Protein AF-A0A5E6ND79-F1 (afdb_monomer_lite)

pLDDT: mean 71.25, std 11.56, range [31.91, 84.62]

Radius of gyration: 12.13 Å; chains: 1; bounding box: 30×28×23 Å

Structure (mmCIF, N/CA/C/O backbone):
data_AF-A0A5E6ND79-F1
#
_entry.id   AF-A0A5E6ND79-F1
#
loop_
_atom_site.group_PDB
_atom_site.id
_atom_site.type_symbol
_atom_site.label_atom_id
_atom_site.label_alt_id
_atom_site.label_comp_id
_atom_site.label_asym_id
_atom_site.label_entity_id
_atom_site.label_seq_id
_atom_site.pdbx_PDB_ins_code
_atom_site.Cartn_x
_atom_site.Cartn_y
_atom_site.Cartn_z
_atom_site.occupancy
_atom_site.B_iso_or_equiv
_atom_site.auth_seq_id
_atom_site.auth_comp_id
_atom_site.auth_asym_id
_atom_site.auth_atom_id
_atom_site.pdbx_PDB_model_num
ATOM 1 N N . GLU A 1 1 ? 11.653 -13.457 -1.500 1.00 42.97 1 GLU A N 1
ATOM 2 C CA . GLU A 1 1 ? 10.603 -14.358 -0.969 1.00 42.97 1 GLU A CA 1
ATOM 3 C C . GLU A 1 1 ? 9.200 -13.843 -1.313 1.00 42.97 1 GLU A C 1
ATOM 5 O O . GLU A 1 1 ? 9.049 -12.655 -1.582 1.00 42.97 1 GLU A O 1
ATOM 10 N N . ARG A 1 2 ? 8.173 -14.711 -1.347 1.00 50.47 2 ARG A N 1
ATOM 11 C CA . ARG A 1 2 ? 6.773 -14.316 -1.615 1.00 50.47 2 ARG A CA 1
ATOM 12 C C . ARG A 1 2 ? 6.234 -13.502 -0.435 1.00 50.47 2 ARG A C 1
ATOM 14 O O . ARG A 1 2 ? 6.163 -14.013 0.678 1.00 50.47 2 ARG A O 1
ATOM 21 N N . CYS A 1 3 ? 5.855 -12.245 -0.663 1.00 55.44 3 CYS A N 1
ATOM 22 C CA . CYS A 1 3 ? 5.211 -11.429 0.364 1.00 55.44 3 CYS A CA 1
ATOM 23 C C . CYS A 1 3 ? 3.921 -12.114 0.835 1.00 55.44 3 CYS A C 1
ATOM 25 O O . CYS A 1 3 ? 3.034 -12.372 0.024 1.00 55.44 3 CYS A O 1
ATOM 27 N N . ARG A 1 4 ? 3.809 -12.368 2.144 1.00 61.25 4 ARG A N 1
ATOM 28 C CA . ARG A 1 4 ? 2.668 -13.047 2.791 1.00 61.25 4 ARG A CA 1
ATOM 29 C C . ARG A 1 4 ? 1.313 -12.423 2.430 1.00 61.25 4 ARG A C 1
ATOM 31 O O . ARG A 1 4 ? 0.346 -13.132 2.195 1.00 61.25 4 ARG A O 1
ATOM 38 N N . TYR A 1 5 ? 1.304 -11.106 2.256 1.00 64.88 5 TYR A N 1
ATOM 39 C CA . TYR A 1 5 ? 0.160 -10.317 1.807 1.00 64.88 5 TYR A CA 1
ATOM 40 C C . TYR A 1 5 ? -0.356 -10.712 0.415 1.00 64.88 5 TYR A C 1
ATOM 42 O O . TYR A 1 5 ? -1.557 -10.747 0.182 1.00 64.88 5 TYR A O 1
ATOM 50 N N . TYR A 1 6 ? 0.539 -11.009 -0.530 1.00 67.06 6 TYR A N 1
ATOM 51 C CA . TYR A 1 6 ? 0.149 -11.290 -1.912 1.00 67.06 6 TYR A CA 1
ATOM 52 C C . TYR A 1 6 ? -0.648 -12.593 -2.024 1.00 67.06 6 TYR A C 1
ATOM 54 O O . TYR A 1 6 ? -1.636 -12.641 -2.749 1.00 67.06 6 TYR A O 1
ATOM 62 N N . ASP A 1 7 ? -0.238 -13.634 -1.297 1.00 71.69 7 ASP A N 1
ATOM 63 C CA . ASP A 1 7 ? -0.916 -14.935 -1.335 1.00 71.69 7 ASP A CA 1
ATOM 64 C C . ASP A 1 7 ? -2.304 -14.873 -0.674 1.00 71.69 7 ASP A C 1
ATOM 66 O O . ASP A 1 7 ? -3.268 -15.457 -1.171 1.00 71.69 7 ASP A O 1
ATOM 70 N N . GLU A 1 8 ? -2.421 -14.065 0.384 1.00 71.38 8 GLU A N 1
ATOM 71 C CA . GLU A 1 8 ? -3.677 -13.829 1.092 1.00 71.38 8 GLU A CA 1
ATOM 72 C C . GLU A 1 8 ? -4.676 -13.042 0.231 1.00 71.38 8 GLU A C 1
ATOM 74 O O . GLU A 1 8 ? -5.835 -13.433 0.107 1.00 71.38 8 GLU A O 1
ATOM 79 N N . PHE A 1 9 ? -4.226 -11.981 -0.449 1.00 74.25 9 PHE A N 1
ATOM 80 C CA . PHE A 1 9 ? -5.105 -11.160 -1.286 1.00 74.25 9 PHE A CA 1
ATOM 81 C C . PHE A 1 9 ? -5.378 -11.733 -2.679 1.00 74.25 9 PHE A C 1
ATOM 83 O O . PHE A 1 9 ? -6.407 -11.413 -3.272 1.00 74.25 9 PHE A O 1
ATOM 90 N N . LYS A 1 10 ? -4.510 -12.613 -3.192 1.00 74.94 10 LYS A N 1
ATOM 91 C CA . LYS A 1 10 ? -4.695 -13.320 -4.471 1.00 74.94 10 LYS A CA 1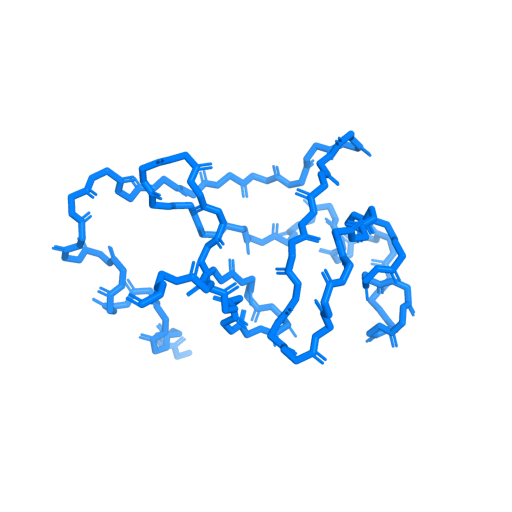
ATOM 92 C C . LYS A 1 10 ? -6.042 -14.042 -4.553 1.00 74.94 10 LYS A C 1
ATOM 94 O O . LYS A 1 10 ? -6.623 -14.117 -5.631 1.00 74.94 10 LYS A O 1
ATOM 99 N N . ASN A 1 11 ? -6.506 -14.604 -3.440 1.00 78.88 11 ASN A N 1
ATOM 100 C CA . ASN A 1 11 ? -7.749 -15.373 -3.391 1.00 78.88 11 ASN A CA 1
ATOM 101 C C . ASN A 1 11 ? -8.986 -14.498 -3.126 1.00 78.88 11 ASN A C 1
ATOM 103 O O . ASN A 1 11 ? -10.099 -15.014 -3.039 1.00 78.88 11 ASN A O 1
ATOM 107 N N . VAL A 1 12 ? -8.821 -13.178 -3.000 1.00 81.19 12 VAL A N 1
ATOM 108 C CA . VAL A 1 12 ? -9.920 -12.266 -2.687 1.00 81.19 12 VAL A CA 1
ATOM 109 C C . VAL A 1 12 ? -10.541 -11.731 -3.974 1.00 81.19 12 VAL A C 1
ATOM 111 O O . VAL A 1 12 ? -9.869 -11.161 -4.834 1.00 81.19 12 VAL A O 1
ATOM 114 N N . ALA A 1 13 ? -11.859 -11.883 -4.101 1.00 77.06 13 ALA A N 1
ATOM 115 C CA . ALA A 1 13 ? -12.607 -11.308 -5.212 1.00 77.06 13 ALA A CA 1
ATOM 116 C C . ALA A 1 13 ? -12.460 -9.772 -5.228 1.00 77.06 13 ALA A C 1
ATOM 118 O O . ALA A 1 13 ? -12.556 -9.123 -4.185 1.00 77.06 13 ALA A O 1
ATOM 119 N N . HIS A 1 14 ? -12.273 -9.189 -6.418 1.00 82.62 14 HIS A N 1
ATOM 120 C CA . HIS A 1 14 ? -12.007 -7.755 -6.633 1.00 82.62 14 HIS A CA 1
ATOM 121 C C . HIS A 1 14 ? -10.660 -7.252 -6.095 1.00 82.62 14 HIS A C 1
ATOM 123 O O . HIS A 1 14 ? -10.524 -6.065 -5.784 1.00 82.62 14 HIS A O 1
ATOM 129 N N . PHE A 1 15 ? -9.660 -8.129 -6.000 1.00 84.62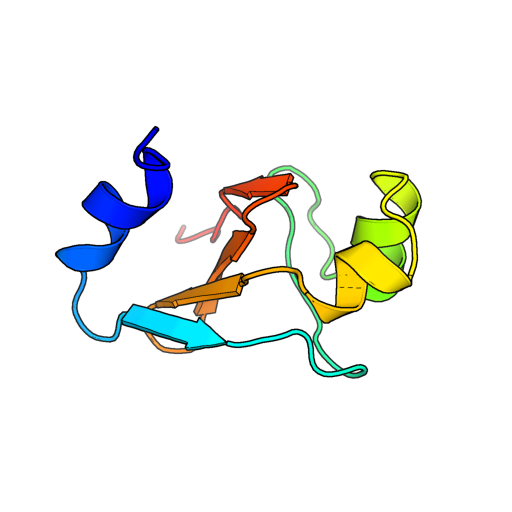 15 PHE A N 1
ATOM 130 C CA . PHE A 1 15 ? -8.283 -7.718 -5.770 1.00 84.62 15 PHE A CA 1
ATOM 131 C C . PHE A 1 15 ? -7.732 -6.922 -6.963 1.00 84.62 15 PHE A C 1
ATOM 133 O O . PHE A 1 15 ? -7.877 -7.305 -8.122 1.00 84.62 15 PHE A O 1
ATOM 140 N N . SER A 1 16 ? -7.101 -5.788 -6.687 1.00 83.12 16 SER A N 1
ATOM 141 C CA . SER A 1 16 ? -6.464 -4.930 -7.680 1.00 83.12 16 SER A CA 1
ATOM 142 C C . SER A 1 16 ? -5.183 -4.350 -7.110 1.00 83.12 16 SER A C 1
ATOM 144 O O . SER A 1 16 ? -5.172 -3.758 -6.034 1.00 83.12 16 SER A O 1
ATOM 146 N N . ILE A 1 17 ? -4.093 -4.481 -7.855 1.00 83.69 17 ILE A N 1
ATOM 147 C CA . ILE A 1 17 ? -2.829 -3.844 -7.499 1.00 83.69 17 ILE A CA 1
ATOM 148 C C . ILE A 1 17 ? -2.787 -2.508 -8.220 1.00 83.69 17 ILE A C 1
ATOM 150 O O . ILE A 1 17 ? -2.915 -2.459 -9.444 1.00 83.69 17 ILE A O 1
ATOM 154 N N . ARG A 1 18 ? -2.618 -1.421 -7.471 1.00 81.50 18 ARG A N 1
ATOM 155 C CA . ARG A 1 18 ? -2.423 -0.096 -8.058 1.00 81.50 18 ARG A CA 1
ATOM 156 C C . ARG A 1 18 ? -1.176 0.559 -7.499 1.00 81.50 18 ARG A C 1
ATOM 158 O O . ARG A 1 18 ? -0.733 0.272 -6.389 1.00 81.50 18 ARG A O 1
ATOM 165 N N . TYR A 1 19 ? -0.624 1.458 -8.296 1.00 77.44 19 TYR A N 1
ATOM 166 C CA . TYR A 1 19 ? 0.437 2.350 -7.866 1.00 77.44 19 TYR A CA 1
ATOM 167 C C . TYR A 1 19 ? -0.1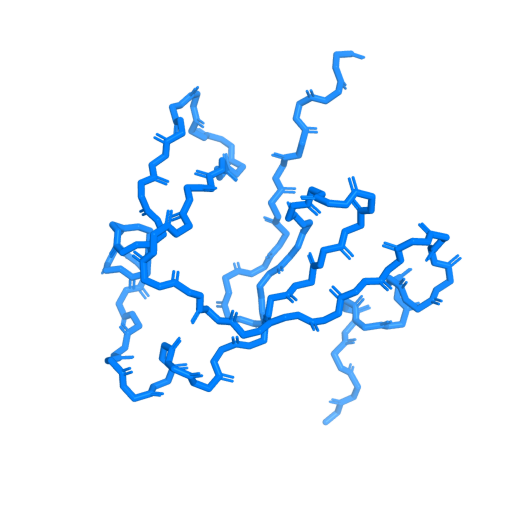70 3.613 -7.275 1.00 77.44 19 TYR A C 1
ATOM 169 O O . TYR A 1 19 ? -1.315 3.984 -7.566 1.00 77.44 19 TYR A O 1
ATOM 177 N N . ARG A 1 20 ? 0.618 4.274 -6.434 1.00 71.31 20 ARG A N 1
ATOM 178 C CA . ARG A 1 20 ? 0.230 5.522 -5.795 1.00 71.31 20 ARG A CA 1
ATOM 179 C C . ARG A 1 20 ? -0.200 6.558 -6.833 1.00 71.31 20 ARG A C 1
ATOM 181 O O . ARG A 1 20 ? 0.607 6.996 -7.644 1.00 71.31 20 ARG A O 1
ATOM 188 N N . ASN A 1 21 ? -1.425 7.060 -6.696 1.00 62.50 21 ASN A N 1
ATOM 189 C CA . ASN A 1 21 ? -1.813 8.340 -7.281 1.00 62.50 21 ASN A CA 1
ATOM 190 C C . ASN A 1 21 ? -1.693 9.448 -6.226 1.00 62.50 21 ASN A C 1
ATOM 192 O O . ASN A 1 21 ? -2.017 9.255 -5.052 1.00 62.50 21 ASN A O 1
ATOM 196 N N . ALA A 1 22 ? -1.198 10.624 -6.620 1.00 57.69 22 ALA A N 1
ATOM 197 C CA . ALA A 1 22 ? -0.862 11.715 -5.697 1.00 57.69 22 ALA A CA 1
ATOM 198 C C . ALA A 1 22 ? -2.040 12.190 -4.814 1.00 57.69 22 ALA A C 1
ATOM 200 O O . ALA A 1 22 ? -1.797 12.753 -3.745 1.00 57.69 22 ALA A O 1
ATOM 201 N N . ALA A 1 23 ? -3.284 11.907 -5.217 1.00 61.50 23 ALA A N 1
ATOM 202 C CA . ALA A 1 23 ? -4.519 12.315 -4.549 1.00 61.50 23 ALA A CA 1
ATOM 203 C C . ALA A 1 23 ? -5.175 11.237 -3.654 1.00 61.50 23 ALA A C 1
ATOM 205 O O . ALA A 1 23 ? -6.290 11.440 -3.180 1.00 61.50 23 ALA A O 1
ATOM 206 N N . GLN A 1 24 ? -4.525 10.094 -3.395 1.00 68.94 24 GLN A N 1
ATOM 207 C CA . GLN A 1 24 ? -5.141 9.037 -2.581 1.00 68.94 24 GLN A CA 1
ATOM 208 C C . GLN A 1 24 ? -5.210 9.397 -1.083 1.00 68.94 24 GLN A C 1
ATOM 210 O O . GLN A 1 24 ? -4.219 9.812 -0.466 1.00 68.94 24 GLN A O 1
ATOM 215 N N . ARG A 1 25 ? -6.382 9.177 -0.480 1.00 69.81 25 ARG A N 1
ATOM 216 C CA . ARG A 1 25 ? -6.620 9.255 0.970 1.00 69.81 25 ARG A CA 1
ATOM 217 C C . ARG A 1 25 ? -6.746 7.841 1.516 1.00 69.81 25 ARG A C 1
ATOM 219 O O . ARG A 1 25 ? -7.412 7.019 0.899 1.00 69.81 25 ARG A O 1
ATOM 226 N N . ILE A 1 26 ? -6.104 7.566 2.647 1.00 71.50 26 ILE A N 1
ATOM 227 C CA . ILE A 1 26 ? -6.080 6.226 3.237 1.00 71.50 26 ILE A CA 1
ATOM 228 C C . ILE A 1 26 ? -6.402 6.297 4.728 1.00 71.50 26 ILE A C 1
ATOM 230 O O . ILE A 1 26 ? -6.036 7.259 5.410 1.00 71.50 26 ILE A O 1
ATOM 234 N N . LYS A 1 27 ? -7.102 5.283 5.231 1.00 66.38 27 LYS A N 1
ATOM 235 C CA . LYS A 1 27 ? -7.280 5.062 6.667 1.00 66.38 27 LYS A CA 1
ATOM 236 C C . LYS A 1 27 ? -6.222 4.069 7.133 1.00 66.38 27 LYS A C 1
ATOM 238 O O . LYS A 1 27 ? -5.971 3.070 6.466 1.00 66.38 27 LYS A O 1
ATOM 243 N N . LEU A 1 28 ? -5.550 4.397 8.229 1.00 62.94 28 LEU A N 1
ATOM 244 C CA . LEU A 1 28 ? -4.525 3.551 8.830 1.00 62.94 28 LEU A CA 1
ATOM 245 C C . LEU A 1 28 ? -5.109 2.769 10.010 1.00 62.94 28 LEU A C 1
ATOM 247 O O . LEU A 1 28 ? -5.980 3.297 10.703 1.00 62.94 28 LEU A O 1
ATOM 251 N N . PRO A 1 29 ? -4.591 1.559 10.285 1.00 56.03 29 PRO A N 1
ATOM 252 C CA . PRO A 1 29 ? -4.978 0.789 11.458 1.00 56.03 29 PRO A CA 1
ATOM 253 C C . PRO A 1 29 ? -4.606 1.558 12.726 1.00 56.03 29 PRO A C 1
ATOM 255 O O . PRO A 1 29 ? -3.455 1.953 12.896 1.00 56.03 29 PRO A O 1
ATOM 258 N N . GLY A 1 30 ? -5.584 1.812 13.599 1.00 54.84 30 GLY A N 1
ATOM 259 C CA . GLY A 1 30 ? -5.360 2.510 14.871 1.00 54.84 30 GLY A CA 1
ATOM 260 C C . GLY A 1 30 ? -5.331 4.044 14.808 1.00 54.84 30 GLY A C 1
ATOM 261 O O . GLY A 1 30 ? -5.157 4.676 15.847 1.00 54.84 30 GLY A O 1
ATOM 262 N N . LYS A 1 31 ? -5.541 4.671 13.639 1.00 58.38 31 LYS A N 1
ATOM 263 C CA . LYS A 1 31 ? -5.826 6.117 13.553 1.00 58.38 31 LYS A CA 1
ATOM 264 C C . LYS A 1 31 ? -7.252 6.338 13.047 1.00 58.38 31 LYS A C 1
ATOM 266 O O . LYS A 1 31 ? -7.555 6.065 11.891 1.00 58.38 31 LYS A O 1
ATOM 271 N N . THR A 1 32 ? -8.100 6.934 13.888 1.00 52.25 32 THR A N 1
ATOM 272 C CA . THR A 1 32 ? -9.516 7.260 13.607 1.00 52.25 32 THR A CA 1
ATOM 273 C C . THR A 1 32 ? -9.708 8.192 12.398 1.00 52.25 32 THR A C 1
ATOM 275 O O . THR A 1 32 ? -10.796 8.273 11.832 1.00 52.25 32 THR A O 1
ATOM 278 N N . HIS A 1 33 ? -8.656 8.889 11.953 1.00 59.28 33 HIS A N 1
ATOM 279 C CA . HIS A 1 33 ? -8.736 9.882 10.883 1.00 59.28 33 HIS A CA 1
ATOM 280 C C . HIS A 1 33 ? -8.118 9.410 9.562 1.00 59.28 33 HIS A C 1
ATOM 282 O O . HIS A 1 33 ? -6.960 9.000 9.499 1.00 59.28 33 HIS A O 1
ATOM 288 N N . SER A 1 34 ? -8.874 9.590 8.474 1.00 65.81 34 SER A N 1
ATOM 289 C CA . SER A 1 34 ? -8.400 9.443 7.096 1.00 65.81 34 SER A CA 1
ATOM 290 C C . SER A 1 34 ? -7.310 10.476 6.801 1.00 65.81 34 SER A C 1
ATOM 292 O O . SER A 1 34 ? -7.600 11.667 6.641 1.00 65.81 34 SER A O 1
ATOM 294 N N . GLN A 1 35 ? -6.059 10.036 6.695 1.00 72.06 35 GLN A N 1
ATOM 295 C CA . GLN A 1 35 ? -4.937 10.904 6.355 1.00 72.06 35 GLN A CA 1
ATOM 296 C C . GLN A 1 35 ? -4.598 10.788 4.867 1.00 72.06 35 GLN A C 1
ATOM 298 O O . GLN A 1 35 ? -4.840 9.778 4.202 1.00 72.06 35 GLN A O 1
ATOM 303 N N . SER A 1 36 ? -4.018 11.850 4.314 1.00 75.50 36 SER A N 1
ATOM 304 C CA . SER A 1 36 ? -3.462 11.785 2.966 1.00 75.50 36 SER A CA 1
ATOM 305 C C . SER A 1 36 ? -2.350 10.743 2.939 1.00 75.50 36 SER A C 1
ATOM 307 O O . SER A 1 36 ? -1.483 10.740 3.815 1.00 75.50 36 SER A O 1
ATOM 309 N N . LEU A 1 37 ? -2.307 9.923 1.890 1.00 75.06 37 LEU A N 1
ATOM 310 C CA . LEU A 1 37 ? -1.257 8.923 1.683 1.00 75.06 37 LEU A CA 1
ATOM 311 C C . LEU A 1 37 ? 0.155 9.536 1.778 1.00 75.06 37 LEU A C 1
ATOM 313 O O . LEU A 1 37 ? 1.092 8.915 2.273 1.00 75.06 37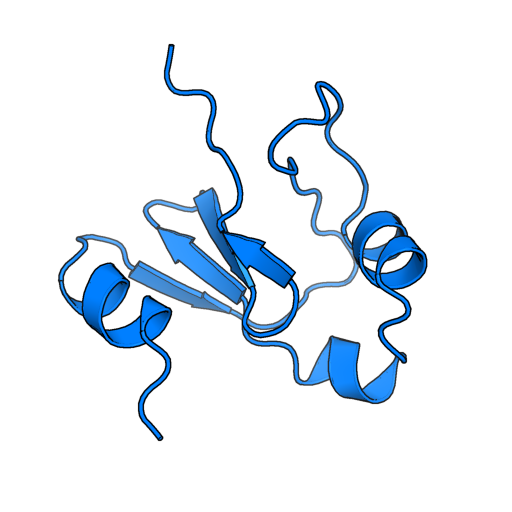 LEU A O 1
ATOM 317 N N . LYS A 1 38 ? 0.302 10.807 1.375 1.00 75.06 38 LYS A N 1
ATOM 318 C CA . LYS A 1 38 ? 1.538 11.584 1.548 1.00 75.06 38 LYS A CA 1
ATOM 319 C C . LYS A 1 38 ? 1.959 11.746 3.017 1.00 75.06 38 LYS A C 1
ATOM 321 O O . LYS A 1 38 ? 3.152 11.764 3.287 1.00 75.06 38 LYS A O 1
ATOM 326 N N . LYS A 1 39 ? 1.028 11.900 3.953 1.00 78.12 39 LYS A N 1
ATOM 327 C CA . LYS A 1 39 ? 1.360 12.080 5.370 1.00 78.12 39 LYS A CA 1
ATOM 328 C C . LYS A 1 39 ? 1.768 10.751 5.997 1.00 78.12 39 LYS A C 1
ATOM 330 O O . LYS A 1 39 ? 2.829 10.676 6.592 1.00 78.12 39 LYS A O 1
ATOM 335 N N . VAL A 1 40 ? 1.020 9.688 5.711 1.00 77.25 40 VAL A N 1
ATOM 336 C CA . VAL A 1 40 ? 1.335 8.317 6.146 1.00 77.25 40 VAL A CA 1
ATOM 337 C C . VAL A 1 40 ? 2.732 7.882 5.721 1.00 77.25 40 VAL A C 1
ATOM 339 O O . VAL A 1 40 ? 3.538 7.456 6.535 1.00 77.25 40 VAL A O 1
ATOM 342 N N . LEU A 1 41 ? 3.038 8.032 4.434 1.00 77.75 41 LEU A N 1
ATOM 343 C CA . LEU A 1 41 ? 4.330 7.620 3.893 1.00 77.75 41 LEU A CA 1
ATOM 344 C C . LEU A 1 41 ? 5.476 8.501 4.424 1.00 77.75 41 LEU A C 1
ATOM 346 O O . LEU A 1 41 ? 6.608 8.046 4.476 1.00 77.75 41 LEU A O 1
ATOM 350 N N . GLN A 1 42 ? 5.189 9.751 4.806 1.00 81.25 42 GLN A N 1
ATOM 351 C CA . GLN A 1 42 ? 6.165 10.624 5.462 1.00 81.25 42 GLN A CA 1
ATOM 352 C C . GLN A 1 42 ? 6.396 10.210 6.922 1.00 81.25 42 GLN A C 1
ATOM 354 O O . GLN A 1 42 ? 7.546 10.134 7.335 1.00 81.25 42 GLN A O 1
ATOM 359 N N . GLU A 1 43 ? 5.334 9.904 7.677 1.00 81.31 43 GLU A N 1
ATOM 360 C CA . GLU A 1 43 ? 5.432 9.376 9.049 1.00 81.31 43 GLU A CA 1
ATOM 361 C C . GLU A 1 43 ? 6.174 8.030 9.081 1.00 81.31 43 GLU A C 1
ATOM 363 O O . GLU A 1 43 ? 6.932 7.768 10.006 1.00 81.31 43 GLU A O 1
ATOM 368 N N . ALA A 1 44 ? 6.020 7.209 8.040 1.00 76.1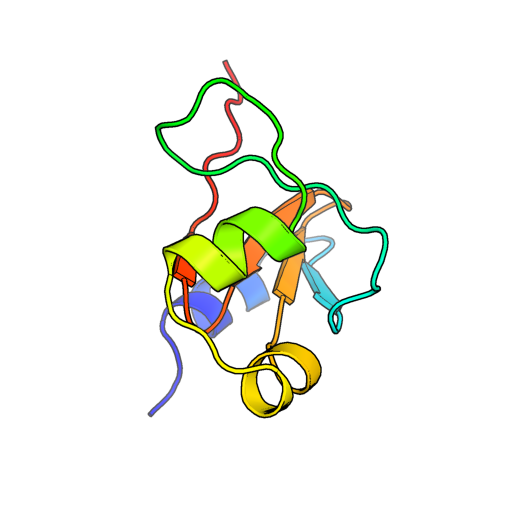2 44 ALA A N 1
ATOM 369 C CA . ALA A 1 44 ? 6.743 5.949 7.886 1.00 76.12 44 ALA A CA 1
ATOM 370 C C . ALA A 1 44 ? 8.198 6.099 7.398 1.00 76.12 44 ALA A C 1
ATOM 372 O O . ALA A 1 44 ? 8.889 5.095 7.246 1.00 76.12 44 ALA A O 1
ATOM 373 N N . GLY A 1 45 ? 8.662 7.318 7.101 1.00 81.31 45 GLY A N 1
ATOM 374 C CA . GLY A 1 45 ? 10.027 7.559 6.623 1.00 81.31 45 GLY A CA 1
ATOM 375 C C . GLY A 1 45 ? 10.310 7.049 5.205 1.00 81.31 45 GLY A C 1
ATOM 376 O O . GLY A 1 45 ? 11.468 6.837 4.855 1.00 81.31 45 GLY A O 1
ATOM 377 N N . ILE A 1 46 ? 9.279 6.850 4.375 1.00 79.75 46 ILE A N 1
ATOM 378 C CA . ILE A 1 46 ? 9.437 6.296 3.025 1.00 79.75 46 ILE A CA 1
ATOM 379 C C . ILE A 1 46 ? 9.850 7.403 2.040 1.00 79.75 46 ILE A C 1
ATOM 381 O O . ILE A 1 46 ? 9.101 8.374 1.846 1.00 79.75 46 ILE A O 1
ATOM 385 N N . PRO A 1 47 ? 11.005 7.262 1.368 1.00 81.31 47 PRO A N 1
ATOM 386 C CA . PRO A 1 47 ? 11.505 8.264 0.439 1.00 81.31 47 PRO A CA 1
ATOM 387 C C . PRO A 1 47 ? 10.686 8.323 -0.865 1.00 81.31 47 PRO A C 1
ATOM 389 O O . PRO A 1 47 ? 10.007 7.361 -1.230 1.00 81.31 47 PRO A O 1
ATOM 392 N N 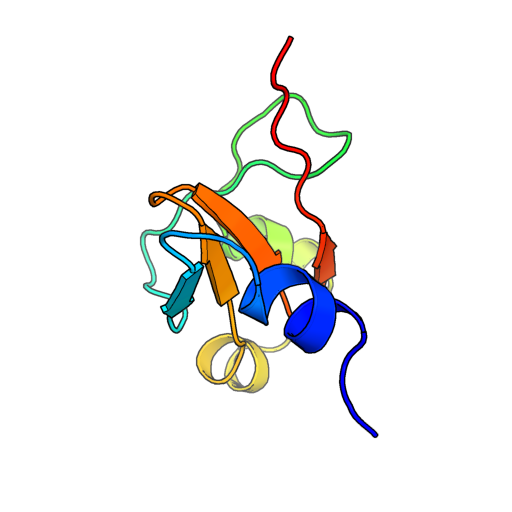. PRO A 1 48 ? 10.730 9.445 -1.612 1.00 76.12 48 PRO A N 1
ATOM 393 C CA . PRO A 1 48 ? 9.841 9.696 -2.751 1.00 76.12 48 PRO A CA 1
ATOM 394 C C . PRO A 1 48 ? 9.992 8.709 -3.918 1.00 76.12 48 PRO A C 1
ATOM 396 O O . PRO A 1 48 ? 9.001 8.455 -4.602 1.00 76.12 48 PRO A O 1
ATOM 399 N N . TRP A 1 49 ? 11.180 8.138 -4.135 1.00 81.25 49 TRP A N 1
ATOM 400 C CA . TRP A 1 49 ? 11.413 7.125 -5.174 1.00 81.25 49 TRP A CA 1
ATOM 401 C C . TRP A 1 49 ? 10.712 5.802 -4.851 1.00 81.25 49 TRP A C 1
ATOM 403 O O . TRP A 1 49 ? 9.962 5.280 -5.674 1.00 81.25 49 TRP A O 1
ATOM 413 N N . GLU A 1 50 ? 10.867 5.307 -3.623 1.00 78.62 50 GLU A N 1
ATOM 414 C CA . GLU A 1 50 ? 10.209 4.084 -3.150 1.00 78.62 50 GLU A CA 1
ATOM 415 C C . GLU A 1 50 ? 8.692 4.264 -3.128 1.00 78.62 50 GLU A C 1
ATOM 417 O O . GLU A 1 50 ? 7.931 3.388 -3.520 1.00 78.62 50 GLU A O 1
ATOM 422 N N . ARG A 1 51 ? 8.250 5.473 -2.791 1.00 75.00 51 ARG A N 1
ATOM 423 C CA . ARG A 1 51 ? 6.852 5.890 -2.822 1.00 75.00 51 ARG A CA 1
ATOM 424 C C . ARG A 1 51 ? 6.158 5.741 -4.167 1.00 75.00 51 ARG A C 1
ATOM 426 O O . ARG A 1 51 ? 4.942 5.560 -4.193 1.00 75.00 51 ARG A O 1
ATOM 433 N N . ASN A 1 52 ? 6.897 5.942 -5.253 1.00 75.56 52 ASN A N 1
ATOM 434 C CA . ASN A 1 52 ? 6.361 5.874 -6.608 1.00 75.56 52 ASN A CA 1
ATOM 435 C C . ASN A 1 52 ? 6.316 4.421 -7.102 1.00 75.56 52 ASN A C 1
ATOM 437 O O . ASN A 1 52 ? 5.412 4.046 -7.840 1.00 75.56 52 ASN A O 1
ATOM 441 N N . ALA A 1 53 ? 7.250 3.595 -6.624 1.00 79.19 53 ALA A N 1
ATOM 442 C CA . ALA A 1 53 ? 7.291 2.155 -6.869 1.00 79.19 53 ALA A CA 1
ATOM 443 C C . ALA A 1 53 ? 6.425 1.333 -5.890 1.00 79.19 53 ALA A C 1
ATOM 445 O O . ALA A 1 53 ? 6.327 0.114 -6.021 1.00 79.19 53 ALA A O 1
ATOM 446 N N . LEU A 1 54 ? 5.799 1.984 -4.907 1.00 78.81 54 LEU A N 1
ATOM 447 C CA . LEU A 1 54 ? 5.115 1.317 -3.807 1.00 78.81 54 LEU A CA 1
ATOM 448 C C . LEU A 1 54 ? 3.838 0.626 -4.290 1.00 78.81 54 LEU A C 1
ATOM 450 O O . LEU A 1 54 ? 2.902 1.281 -4.760 1.00 78.81 54 LEU A O 1
ATOM 454 N N . LYS A 1 55 ? 3.786 -0.701 -4.137 1.00 82.69 55 LYS A N 1
ATOM 455 C CA . LYS A 1 55 ? 2.600 -1.486 -4.491 1.00 82.69 55 LYS A CA 1
ATOM 456 C C . LYS A 1 55 ? 1.526 -1.342 -3.425 1.00 82.69 55 LYS A C 1
ATOM 458 O O . LYS A 1 55 ? 1.756 -1.606 -2.240 1.00 82.69 55 LYS A O 1
ATOM 463 N N . MET A 1 56 ? 0.346 -0.933 -3.871 1.00 80.88 56 MET A N 1
ATOM 464 C CA . MET A 1 56 ? -0.840 -0.789 -3.044 1.00 80.88 56 MET A CA 1
ATOM 465 C C . MET A 1 56 ? -1.854 -1.861 -3.442 1.00 80.88 56 MET A C 1
ATOM 467 O O . MET A 1 56 ? -2.172 -2.034 -4.621 1.00 80.88 56 MET A O 1
ATOM 471 N N . TYR A 1 57 ? -2.342 -2.587 -2.446 1.00 83.88 57 TYR A N 1
ATOM 472 C CA . TYR A 1 57 ? -3.245 -3.717 -2.599 1.00 83.88 57 TYR A CA 1
ATOM 473 C C . TYR A 1 57 ? -4.671 -3.267 -2.280 1.00 83.88 57 TYR A C 1
ATOM 475 O O . TYR A 1 57 ? -4.989 -2.980 -1.125 1.00 83.88 57 TYR A O 1
ATOM 483 N N . TYR A 1 58 ? -5.514 -3.190 -3.307 1.00 80.75 58 TYR A N 1
ATOM 484 C CA . TYR A 1 58 ? -6.922 -2.821 -3.203 1.00 80.75 58 TYR A CA 1
ATOM 485 C C . TYR A 1 58 ? -7.810 -4.058 -3.288 1.00 80.75 58 TYR A C 1
ATOM 487 O O . TYR A 1 58 ? -7.525 -4.978 -4.050 1.00 80.75 58 TYR A O 1
ATOM 495 N N . ILE A 1 59 ? -8.902 -4.062 -2.534 1.00 82.81 59 ILE A N 1
ATOM 496 C CA . ILE A 1 59 ? -9.963 -5.065 -2.588 1.00 82.81 59 ILE A CA 1
ATOM 497 C C . ILE A 1 59 ? -11.286 -4.318 -2.609 1.00 82.81 59 ILE A C 1
ATOM 499 O O . ILE A 1 59 ? -11.560 -3.564 -1.683 1.00 82.81 59 ILE A O 1
ATOM 503 N N . LYS A 1 60 ? -12.114 -4.546 -3.634 1.00 79.44 60 LYS A N 1
ATOM 504 C CA . LYS A 1 60 ? -13.415 -3.860 -3.785 1.00 79.44 60 LYS A CA 1
ATOM 505 C C . LYS A 1 60 ? -13.289 -2.326 -3.712 1.00 79.44 60 LYS A C 1
ATOM 507 O O . LYS A 1 60 ? -14.095 -1.670 -3.071 1.00 79.44 60 LYS A O 1
ATOM 512 N N . ASP A 1 61 ? -12.257 -1.777 -4.358 1.00 76.06 61 ASP A N 1
ATOM 513 C CA . ASP A 1 61 ? -11.893 -0.345 -4.330 1.00 76.06 61 ASP A CA 1
ATOM 514 C C . ASP A 1 61 ? -11.372 0.180 -2.973 1.00 76.06 61 ASP A C 1
ATOM 516 O O . ASP A 1 61 ? -10.911 1.313 -2.868 1.00 76.06 61 ASP A O 1
ATOM 520 N N . GLU A 1 62 ? -11.312 -0.666 -1.945 1.00 76.12 62 GLU A N 1
ATOM 521 C CA . GLU A 1 62 ? -10.772 -0.309 -0.636 1.00 76.12 62 GLU A CA 1
ATOM 522 C C . GLU A 1 62 ? -9.317 -0.740 -0.493 1.00 76.12 62 GLU A C 1
ATOM 524 O O . GLU A 1 62 ? -8.932 -1.865 -0.820 1.00 76.12 62 GLU A O 1
ATOM 529 N N . LEU A 1 63 ? -8.478 0.150 0.029 1.00 77.69 63 LEU A N 1
ATOM 530 C CA . LEU A 1 63 ? -7.078 -0.165 0.263 1.00 77.69 63 LEU A CA 1
ATOM 531 C C . LEU A 1 63 ? -6.936 -1.087 1.482 1.00 77.69 63 LEU A C 1
ATOM 533 O O . LEU A 1 63 ? -7.290 -0.705 2.594 1.00 77.69 63 LEU A O 1
ATOM 537 N N . ARG A 1 64 ? -6.370 -2.279 1.275 1.00 79.44 64 ARG A N 1
ATOM 538 C CA . ARG A 1 64 ? -6.201 -3.301 2.318 1.00 79.44 64 ARG A CA 1
ATOM 539 C C . ARG A 1 64 ? -4.768 -3.487 2.784 1.00 79.44 64 ARG A C 1
ATOM 541 O O . ARG A 1 64 ? -4.569 -3.839 3.942 1.00 79.44 64 ARG A O 1
ATOM 548 N N . ALA A 1 65 ? -3.776 -3.260 1.925 1.00 79.12 65 ALA A N 1
ATOM 549 C CA . ALA A 1 65 ? -2.374 -3.292 2.339 1.00 79.12 65 ALA A CA 1
ATOM 550 C C . ALA A 1 65 ? -1.453 -2.457 1.443 1.00 79.12 65 ALA A C 1
ATOM 552 O O . ALA A 1 65 ? -1.762 -2.130 0.297 1.00 79.12 65 ALA A O 1
ATOM 553 N N . MET A 1 66 ? -0.267 -2.161 1.966 1.00 79.44 66 MET A N 1
ATOM 554 C CA . MET A 1 66 ? 0.851 -1.547 1.252 1.00 79.44 66 MET A CA 1
ATOM 555 C C . MET A 1 66 ? 2.100 -2.393 1.481 1.00 79.44 66 MET A C 1
ATOM 557 O O . MET A 1 66 ? 2.384 -2.756 2.620 1.00 79.44 66 MET A O 1
ATOM 561 N N . GLU A 1 67 ? 2.884 -2.638 0.428 1.00 76.81 67 GLU A N 1
ATOM 562 C CA . GLU A 1 67 ? 4.076 -3.505 0.478 1.00 76.81 67 GLU A CA 1
ATOM 563 C C . GLU A 1 67 ? 5.064 -3.128 1.595 1.00 76.81 67 GLU A C 1
ATOM 565 O O . GLU A 1 67 ? 5.664 -4.015 2.200 1.00 76.81 67 GLU A O 1
ATOM 570 N N . ARG A 1 68 ? 5.191 -1.831 1.919 1.00 74.75 68 ARG A N 1
ATOM 571 C CA . ARG A 1 68 ? 6.164 -1.344 2.908 1.00 74.75 68 ARG A CA 1
ATOM 572 C C . ARG A 1 68 ? 5.593 -0.876 4.251 1.00 74.75 68 ARG A C 1
ATOM 574 O O . ARG A 1 68 ? 6.349 -0.684 5.193 1.00 74.75 68 ARG A O 1
ATOM 581 N N . ILE A 1 69 ? 4.273 -0.728 4.347 1.00 74.88 69 ILE A N 1
ATOM 582 C CA . ILE A 1 69 ? 3.582 -0.277 5.570 1.00 74.88 69 ILE A CA 1
ATOM 583 C C . ILE A 1 69 ? 2.904 -1.457 6.281 1.00 74.88 69 ILE A C 1
ATOM 585 O O . ILE A 1 69 ? 2.880 -1.491 7.505 1.00 74.88 69 ILE A O 1
ATOM 589 N N . GLY A 1 70 ? 2.367 -2.426 5.529 1.00 73.62 70 GLY A N 1
ATOM 590 C CA . GLY A 1 70 ? 1.554 -3.527 6.056 1.00 73.62 70 GLY A CA 1
ATOM 591 C C . GLY A 1 70 ? 0.054 -3.349 5.795 1.00 73.62 70 GLY A C 1
ATOM 592 O O . GLY A 1 70 ? -0.341 -2.628 4.873 1.00 73.62 70 GLY A O 1
ATOM 593 N N . TYR A 1 71 ? -0.778 -4.044 6.578 1.00 71.06 71 TYR A N 1
ATOM 594 C CA . TYR A 1 71 ? -2.243 -4.018 6.466 1.00 71.06 71 TYR A CA 1
ATOM 595 C C . TYR A 1 71 ? -2.829 -2.648 6.838 1.00 71.06 71 TYR A C 1
ATOM 597 O O . TYR A 1 71 ? -2.388 -2.018 7.798 1.00 71.06 71 TYR A O 1
ATOM 605 N N . MET A 1 72 ? -3.870 -2.214 6.123 1.00 72.69 72 MET A N 1
ATOM 606 C CA . MET A 1 72 ? -4.770 -1.156 6.581 1.00 72.69 72 MET A CA 1
ATOM 607 C C . MET A 1 72 ? -5.985 -1.770 7.250 1.00 72.69 72 MET A C 1
ATOM 609 O O . MET A 1 72 ? -6.610 -2.680 6.706 1.00 72.69 72 MET A O 1
ATOM 613 N N . GLN A 1 73 ? -6.345 -1.252 8.422 1.00 60.00 73 GLN A N 1
ATOM 614 C CA . GLN A 1 73 ? -7.615 -1.601 9.039 1.00 60.00 73 GLN A CA 1
ATOM 615 C C . GLN A 1 73 ? -8.721 -0.966 8.211 1.00 60.00 73 GLN A C 1
ATOM 617 O O . GLN A 1 73 ? -8.763 0.255 8.041 1.00 60.00 73 GLN A O 1
ATOM 622 N N . ASN A 1 74 ? -9.608 -1.817 7.719 1.00 52.91 74 ASN A N 1
ATOM 623 C CA . ASN A 1 74 ? -10.949 -1.382 7.421 1.00 52.91 74 ASN A CA 1
ATOM 624 C C . ASN A 1 74 ? -11.748 -1.670 8.682 1.00 52.91 74 ASN A C 1
ATOM 626 O O . ASN A 1 74 ? -11.871 -2.830 9.074 1.00 52.91 74 ASN A O 1
ATOM 630 N N . ASP A 1 75 ? -12.202 -0.610 9.338 1.00 41.91 75 ASP A N 1
ATOM 631 C CA . ASP A 1 75 ? -13.226 -0.704 10.367 1.00 41.91 75 ASP A CA 1
ATOM 632 C C . ASP A 1 75 ? -14.514 -1.109 9.644 1.00 41.91 75 ASP A C 1
ATOM 634 O O . ASP A 1 75 ? -15.238 -0.292 9.078 1.00 41.91 75 ASP A O 1
ATOM 638 N N . SER A 1 76 ? -14.695 -2.414 9.486 1.00 37.53 76 SER A N 1
ATOM 639 C CA . SER A 1 76 ? -16.008 -2.990 9.260 1.00 37.53 76 SER A CA 1
ATOM 640 C C . SER A 1 76 ? -16.473 -3.379 10.654 1.00 37.53 76 SER A C 1
ATOM 642 O O . SER A 1 76 ? -15.934 -4.326 11.222 1.00 37.53 76 SER A O 1
ATOM 644 N N . CYS A 1 77 ? -17.342 -2.520 11.186 1.00 31.91 77 CYS A N 1
ATOM 645 C CA . CYS A 1 77 ? -18.049 -2.607 12.458 1.00 31.91 77 CYS A CA 1
ATOM 646 C C . CYS A 1 77 ? -18.451 -4.034 12.861 1.00 31.91 77 CYS A C 1
ATOM 648 O O . CYS A 1 77 ? -18.824 -4.820 11.959 1.00 31.91 77 CYS A O 1
#

Foldseek 3Di:
DDDPVCVVQVPAPQKDKDADDQQDWAAAPPDPDTHRPVVVCVVVVHDPVCNRVWIFIDHPNHTAAIPRPGGGDDPPD

Sequence (77 aa):
ERCRYYDEFKNVAHFSIRYRNAAQRIKLPGKTHSQSLKKVLQEAGIPPWERNALKMYYIKDELRAMERIGYMQNDSC

Secondary structure (DSSP, 8-state):
---HHHHHHHTSTTEEEEEPPTT-EEPPTT-SS-EEHHHHHHHTT--HHHHHH-EEEEETTEEEEETTTEEPP----